Protein AF-A0A1G8W923-F1 (afdb_monomer_lite)

Foldseek 3Di:
DDLVLLVVLVVVQCVLQVVDDDDPCNSVVLCVVPVPDDSVLLVVQSVVCVVVVDNHDDSVSSVVSLVVQLVVQLVCVVPPPDDDPQPPDDPVPPVRSVVSSVVVSVVSSDDPPDDPVVVVVVVVPPDDDDDDDDDD

Sequence (136 aa):
MTPDETVMLAAYVHAQCPQQKFDEYTPDAWHDVLQRYSLAEARAAVVAHVEAGHAFVAVGEIVTEIRRARSNRAKDFQGPGLAAQIPDADPDDVPAYLAALRQQRFRAASPISGDPGEVQALLGGVGHRVPAGQAR

Secondary structure (DSSP, 8-state):
--HHHHHHHHHHHHHH-TTS---TTHHHHHHHHHTTS-HHHHHHHHHHHHHTT-S---HHHHHHHHHHHHHHHHHHTT-TTPPP---SS-TT-HHHHHHHHHHHHHHHHS-----THHHHHHHTT-------PPP-

Structure (mmCIF, N/CA/C/O backbone):
data_AF-A0A1G8W923-F1
#
_entry.id   AF-A0A1G8W923-F1
#
loop_
_atom_site.group_PDB
_atom_site.id
_atom_site.type_symbol
_atom_site.label_atom_id
_atom_site.label_alt_id
_atom_site.label_comp_id
_atom_site.label_asym_id
_atom_site.label_entity_id
_atom_site.label_seq_id
_atom_site.pdbx_PDB_ins_code
_atom_site.Cartn_x
_atom_site.Cartn_y
_atom_site.Cartn_z
_atom_site.occupancy
_atom_site.B_iso_or_equiv
_atom_site.auth_seq_id
_atom_site.auth_comp_id
_atom_site.auth_asym_id
_atom_site.auth_atom_id
_atom_site.pdbx_PDB_model_num
ATOM 1 N N . MET A 1 1 ? 8.390 -6.794 4.208 1.00 96.00 1 MET A N 1
ATOM 2 C CA . MET A 1 1 ? 8.437 -5.802 5.293 1.00 96.00 1 MET A CA 1
ATOM 3 C C . MET A 1 1 ? 8.273 -6.548 6.597 1.00 96.00 1 MET A C 1
ATOM 5 O O . MET A 1 1 ? 7.689 -7.626 6.565 1.00 96.00 1 MET A O 1
ATOM 9 N N . THR A 1 2 ? 8.805 -6.036 7.699 1.00 98.31 2 THR A N 1
ATOM 10 C CA . THR A 1 2 ? 8.677 -6.640 9.036 1.00 98.31 2 THR A CA 1
ATOM 11 C C . THR A 1 2 ? 7.298 -6.347 9.660 1.00 98.31 2 THR A C 1
ATOM 13 O O . THR A 1 2 ? 6.553 -5.510 9.131 1.00 98.31 2 THR A O 1
ATOM 16 N N . PRO A 1 3 ? 6.923 -7.020 10.766 1.00 97.88 3 PRO A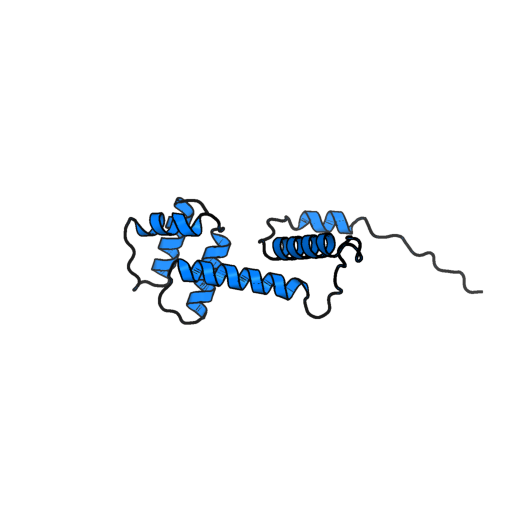 N 1
ATOM 17 C CA . PRO A 1 3 ? 5.717 -6.674 11.522 1.00 97.88 3 PRO A CA 1
ATOM 18 C C . PRO A 1 3 ? 5.699 -5.199 11.945 1.00 97.88 3 PRO A C 1
ATOM 20 O O . PRO A 1 3 ? 4.746 -4.488 11.637 1.00 97.88 3 PRO A O 1
ATOM 23 N N . ASP A 1 4 ? 6.802 -4.693 12.507 1.00 98.25 4 ASP A N 1
ATOM 24 C CA . ASP A 1 4 ? 6.939 -3.284 12.909 1.00 98.25 4 ASP A CA 1
ATOM 25 C C . ASP A 1 4 ? 6.756 -2.318 11.730 1.00 98.25 4 ASP A C 1
ATOM 27 O O . ASP A 1 4 ? 6.069 -1.302 11.836 1.00 98.25 4 ASP A O 1
ATOM 31 N N . GLU A 1 5 ? 7.316 -2.647 10.562 1.00 98.19 5 GLU A N 1
ATOM 32 C CA . GLU A 1 5 ? 7.094 -1.868 9.340 1.00 98.19 5 GLU A CA 1
ATOM 33 C C . GLU A 1 5 ? 5.628 -1.865 8.903 1.00 98.19 5 GLU A C 1
ATOM 35 O O . GLU A 1 5 ? 5.147 -0.872 8.353 1.00 98.19 5 GLU A O 1
ATOM 40 N N . THR A 1 6 ? 4.898 -2.942 9.183 1.00 98.25 6 THR A N 1
ATOM 41 C CA . THR A 1 6 ? 3.467 -3.028 8.883 1.00 98.25 6 THR A CA 1
ATOM 42 C C . THR A 1 6 ? 2.647 -2.166 9.842 1.00 98.25 6 THR A C 1
ATOM 44 O O . THR A 1 6 ? 1.731 -1.476 9.397 1.00 98.25 6 THR A O 1
ATOM 47 N N . VAL A 1 7 ? 3.021 -2.106 11.125 1.00 98.25 7 VAL A N 1
ATOM 48 C CA . VAL A 1 7 ? 2.443 -1.164 12.102 1.00 98.25 7 VAL A CA 1
ATOM 49 C C . VAL A 1 7 ? 2.670 0.281 11.656 1.00 98.25 7 VAL A C 1
ATOM 51 O O . VAL A 1 7 ? 1.728 1.076 11.624 1.00 98.25 7 VAL A O 1
ATOM 54 N N . MET A 1 8 ? 3.893 0.617 11.228 1.00 98.19 8 MET A N 1
ATOM 55 C CA . MET A 1 8 ? 4.203 1.944 10.685 1.00 98.19 8 MET A CA 1
ATOM 56 C C . MET A 1 8 ? 3.358 2.272 9.447 1.00 98.19 8 MET A C 1
ATOM 58 O O . MET A 1 8 ? 2.868 3.394 9.309 1.00 98.19 8 MET A O 1
ATOM 62 N N . LEU A 1 9 ? 3.161 1.302 8.550 1.00 98.25 9 LEU A N 1
ATOM 63 C CA . LEU A 1 9 ? 2.325 1.474 7.364 1.00 98.25 9 LEU A CA 1
ATOM 64 C C . LEU A 1 9 ? 0.848 1.682 7.726 1.00 98.25 9 LEU A C 1
ATOM 66 O O . LEU A 1 9 ? 0.212 2.569 7.164 1.00 98.25 9 LEU A O 1
ATOM 70 N N . ALA A 1 10 ? 0.307 0.902 8.662 1.00 97.56 10 ALA A N 1
ATOM 71 C CA . ALA A 1 10 ? -1.071 1.037 9.126 1.00 97.56 10 ALA A CA 1
ATOM 72 C C . ALA A 1 10 ? -1.318 2.417 9.757 1.00 97.56 10 ALA A C 1
ATOM 74 O O . ALA A 1 10 ? -2.282 3.097 9.403 1.00 97.56 10 ALA A O 1
ATOM 75 N N . ALA A 1 11 ? -0.397 2.886 10.605 1.00 97.12 11 ALA A N 1
ATOM 76 C CA . ALA A 1 11 ? -0.443 4.232 11.174 1.00 97.12 11 ALA A CA 1
ATOM 77 C C . ALA A 1 11 ? -0.371 5.323 10.090 1.00 97.12 11 ALA A C 1
ATOM 79 O O . ALA A 1 11 ? -1.109 6.308 10.138 1.00 97.12 11 ALA A O 1
ATOM 80 N N . TYR A 1 12 ? 0.479 5.129 9.077 1.00 97.75 12 TYR A N 1
ATOM 81 C CA . TYR A 1 12 ? 0.579 6.035 7.933 1.00 97.75 12 TYR A CA 1
ATOM 82 C C . TYR A 1 12 ? -0.732 6.108 7.136 1.00 97.75 12 TYR A C 1
ATOM 84 O O . TYR A 1 12 ? -1.184 7.200 6.798 1.00 97.75 12 TYR A O 1
ATOM 92 N N . VAL A 1 13 ? -1.370 4.965 6.871 1.00 97.38 13 VAL A N 1
ATOM 93 C CA . VAL A 1 13 ? -2.660 4.907 6.168 1.00 97.38 13 VAL A CA 1
ATOM 94 C C . VAL A 1 13 ? -3.761 5.561 6.993 1.00 97.38 13 VAL A C 1
ATOM 96 O O . VAL A 1 13 ? -4.530 6.344 6.446 1.00 97.38 13 VAL A O 1
ATOM 99 N N . HIS A 1 14 ? -3.815 5.314 8.301 1.00 96.12 14 HIS A N 1
ATOM 100 C CA . HIS A 1 14 ? -4.788 5.966 9.175 1.00 96.12 14 HIS A CA 1
ATOM 101 C C . HIS A 1 14 ? -4.636 7.497 9.169 1.00 96.12 14 HIS A C 1
ATOM 103 O O . HIS A 1 14 ? -5.631 8.214 9.130 1.00 96.12 14 HIS A O 1
ATOM 109 N N . ALA A 1 15 ? -3.403 8.012 9.119 1.00 96.12 15 ALA A N 1
ATOM 110 C CA . ALA A 1 15 ? -3.157 9.448 9.004 1.00 96.12 15 ALA A CA 1
ATOM 111 C C . ALA A 1 15 ? -3.630 10.043 7.660 1.00 96.12 15 ALA A C 1
ATOM 113 O O . ALA A 1 15 ? -4.096 11.179 7.629 1.00 96.12 15 ALA A O 1
ATOM 114 N N . GLN A 1 16 ? -3.527 9.293 6.557 1.00 95.38 16 GLN A N 1
ATOM 115 C CA . GLN A 1 16 ? -4.020 9.711 5.233 1.00 95.38 16 GLN A CA 1
ATOM 116 C C . GLN A 1 16 ? -5.544 9.561 5.100 1.00 95.38 16 GLN A C 1
ATOM 118 O O . GLN A 1 16 ? -6.199 10.350 4.421 1.00 95.38 16 GLN A O 1
ATOM 123 N N . CYS A 1 17 ? -6.117 8.548 5.750 1.00 94.69 17 CYS A N 1
ATOM 124 C CA . CYS A 1 17 ? -7.523 8.165 5.656 1.00 94.69 17 CYS A CA 1
ATOM 125 C C . CYS A 1 17 ? -8.145 8.077 7.064 1.00 94.69 17 CYS A C 1
ATOM 127 O O . CYS A 1 17 ? -8.497 6.985 7.514 1.00 94.69 17 CYS A O 1
ATOM 129 N N . PRO A 1 18 ? -8.327 9.207 7.777 1.00 93.75 18 PRO A N 1
ATOM 130 C CA . PRO A 1 18 ? -8.717 9.210 9.194 1.00 93.75 18 PRO A CA 1
ATOM 131 C C . PRO A 1 18 ? -10.114 8.632 9.464 1.00 93.75 18 PRO A C 1
ATOM 133 O O . PRO A 1 18 ? -10.423 8.250 10.589 1.00 93.75 18 PRO A O 1
ATOM 136 N N . GLN A 1 19 ? -10.970 8.549 8.441 1.00 93.88 19 GLN A N 1
ATOM 137 C CA . GLN A 1 19 ? -12.298 7.931 8.541 1.00 93.88 19 GLN A CA 1
ATOM 138 C C . GLN A 1 19 ? -12.240 6.395 8.529 1.00 93.88 19 GLN A C 1
ATOM 140 O O . GLN A 1 19 ? -13.212 5.735 8.904 1.00 93.88 19 GLN A O 1
ATOM 145 N N . GLN A 1 20 ? -11.122 5.812 8.088 1.00 95.00 20 GLN A N 1
ATOM 146 C CA . GLN A 1 20 ? -10.928 4.372 8.065 1.00 95.00 20 GLN A CA 1
ATOM 147 C C . GLN A 1 20 ? -10.664 3.861 9.481 1.00 95.00 20 GLN A C 1
ATOM 149 O O . GLN A 1 20 ? -9.758 4.327 10.174 1.00 95.00 20 GLN A O 1
ATOM 154 N N . LYS A 1 21 ? -11.457 2.875 9.903 1.00 94.44 21 LYS A N 1
ATOM 155 C CA . LYS A 1 21 ? -11.286 2.225 11.202 1.00 94.44 21 LYS A CA 1
ATOM 156 C C . LYS A 1 21 ? -10.071 1.305 11.173 1.00 94.44 21 LYS A C 1
ATOM 158 O O . LYS A 1 21 ? -9.949 0.476 10.275 1.00 94.44 21 LYS A O 1
ATOM 163 N N . PHE A 1 22 ? -9.228 1.453 12.183 1.00 95.00 22 PHE A N 1
ATOM 164 C CA . PHE A 1 22 ? -8.128 0.558 12.506 1.00 95.00 22 PHE A CA 1
ATOM 165 C C . PHE A 1 22 ? -8.303 0.119 13.957 1.00 95.00 22 PHE A C 1
ATOM 167 O O . PHE A 1 22 ? -8.728 0.911 14.801 1.00 95.00 22 PHE A O 1
ATOM 174 N N . ASP A 1 23 ? -7.996 -1.140 14.224 1.00 95.25 23 ASP A N 1
ATOM 175 C CA . ASP A 1 23 ? -7.911 -1.705 15.566 1.00 95.25 23 ASP A CA 1
ATOM 176 C C . ASP A 1 23 ? -6.491 -2.222 15.840 1.00 95.25 23 ASP A C 1
ATOM 178 O O . ASP A 1 23 ? -5.596 -2.106 14.997 1.00 95.25 23 ASP A O 1
ATOM 182 N N . GLU A 1 24 ? -6.282 -2.774 17.034 1.00 94.44 24 GLU A N 1
ATOM 183 C CA . GLU A 1 24 ? -4.978 -3.284 17.469 1.00 94.44 24 GLU A CA 1
ATOM 184 C C . GLU A 1 24 ? -4.461 -4.460 16.623 1.00 94.44 24 GLU A C 1
ATOM 186 O O . GLU A 1 24 ? -3.251 -4.622 16.504 1.00 94.44 24 GLU A O 1
ATOM 191 N N . TYR A 1 25 ? -5.350 -5.229 15.985 1.00 96.56 25 TYR A N 1
ATOM 192 C CA . TYR A 1 25 ? -5.004 -6.422 15.200 1.00 96.56 25 TYR A CA 1
ATOM 193 C C . TYR A 1 25 ? -4.902 -6.150 13.697 1.00 96.56 25 TYR A C 1
ATOM 195 O O . TYR A 1 25 ? -4.438 -6.994 12.928 1.00 96.56 25 TYR A O 1
ATOM 203 N N . THR A 1 26 ? -5.331 -4.970 13.249 1.00 96.75 26 THR A N 1
ATOM 204 C CA . THR A 1 26 ? -5.300 -4.584 11.838 1.00 96.75 26 THR A CA 1
ATOM 205 C C . THR A 1 26 ? -3.887 -4.692 11.247 1.00 96.75 26 THR A C 1
ATOM 207 O O . THR A 1 26 ? -3.760 -5.262 10.160 1.00 96.75 26 THR A O 1
ATOM 210 N N . PRO A 1 27 ? -2.813 -4.219 11.917 1.00 97.31 27 PRO A N 1
ATOM 211 C CA . PRO A 1 27 ? -1.454 -4.378 11.404 1.00 97.31 27 PRO A CA 1
ATOM 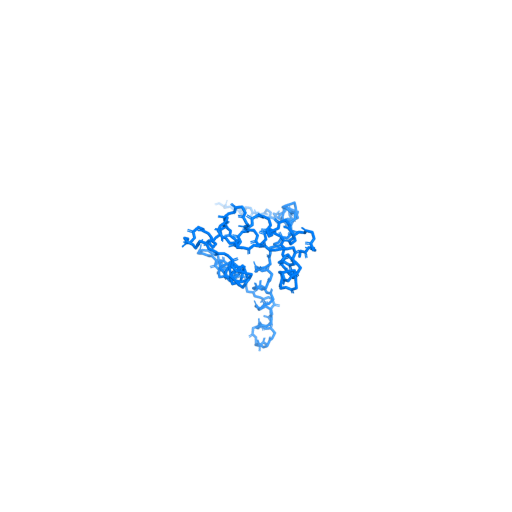212 C C . PRO A 1 27 ? -1.023 -5.839 11.247 1.00 97.31 27 PRO A C 1
ATOM 214 O O . PRO A 1 27 ? -0.411 -6.170 10.233 1.00 97.31 27 PRO A O 1
ATOM 217 N N . ASP A 1 28 ? -1.380 -6.715 12.189 1.00 98.00 28 ASP A N 1
ATOM 218 C CA . ASP A 1 28 ? -1.031 -8.140 12.136 1.00 98.00 28 ASP A CA 1
ATOM 219 C C . ASP A 1 28 ? -1.704 -8.822 10.939 1.00 98.00 28 ASP A C 1
ATOM 221 O O . ASP A 1 28 ? -1.045 -9.464 10.120 1.00 98.00 28 ASP A O 1
ATOM 225 N N . ALA A 1 29 ? -3.007 -8.586 10.752 1.00 97.94 29 ALA A N 1
ATOM 226 C CA . ALA A 1 29 ? -3.750 -9.117 9.610 1.00 97.94 29 ALA A CA 1
ATOM 227 C C . ALA A 1 29 ? -3.214 -8.592 8.266 1.00 97.94 29 ALA A C 1
ATOM 229 O O . ALA A 1 29 ? -3.211 -9.290 7.248 1.00 97.94 29 ALA A O 1
ATOM 230 N N . TRP A 1 30 ? -2.751 -7.341 8.235 1.00 98.19 30 TRP A N 1
ATOM 231 C CA . TRP A 1 30 ? -2.125 -6.771 7.046 1.00 98.19 30 TRP A CA 1
ATOM 232 C C . TRP A 1 30 ? -0.747 -7.375 6.788 1.00 98.19 30 TRP A C 1
ATOM 234 O O . TRP A 1 30 ? -0.367 -7.539 5.624 1.00 98.19 30 TRP A O 1
ATOM 244 N N . HIS A 1 31 ? -0.011 -7.731 7.841 1.00 98.44 31 HIS A N 1
ATOM 245 C CA . HIS A 1 31 ? 1.331 -8.286 7.733 1.00 98.44 31 HIS A CA 1
ATOM 246 C C . HIS A 1 31 ? 1.318 -9.622 6.991 1.00 98.44 31 HIS A C 1
ATOM 248 O O . HIS A 1 31 ? 2.120 -9.812 6.074 1.00 98.44 31 HIS A O 1
ATOM 254 N N . ASP A 1 32 ? 0.337 -10.482 7.270 1.00 98.25 32 ASP A N 1
ATOM 255 C CA . ASP A 1 32 ? 0.149 -11.758 6.569 1.00 98.25 32 ASP A CA 1
ATOM 256 C C . ASP A 1 32 ? 0.111 -11.588 5.041 1.00 98.25 32 ASP A C 1
ATOM 258 O O . ASP A 1 32 ? 0.665 -12.396 4.283 1.00 98.25 32 ASP A O 1
ATOM 262 N N . VAL A 1 33 ? -0.490 -10.489 4.576 1.00 98.06 33 VAL A N 1
ATOM 263 C CA . VAL A 1 33 ? -0.623 -10.157 3.153 1.00 98.06 33 VAL A CA 1
ATOM 264 C C . VAL A 1 33 ? 0.606 -9.420 2.617 1.00 98.06 33 VAL A C 1
ATOM 266 O O . VAL A 1 33 ? 1.027 -9.672 1.479 1.00 98.06 33 VAL A O 1
ATOM 269 N N . LEU A 1 34 ? 1.169 -8.498 3.400 1.00 98.00 34 LEU A N 1
ATOM 270 C CA . LEU A 1 34 ? 2.164 -7.527 2.947 1.00 98.00 34 LEU A CA 1
ATOM 271 C C . LEU A 1 34 ? 3.620 -7.918 3.222 1.00 98.00 34 LEU A C 1
ATOM 273 O O . LEU A 1 34 ? 4.516 -7.315 2.629 1.00 98.00 34 LEU A O 1
ATOM 277 N N . GLN A 1 35 ? 3.881 -8.951 4.028 1.00 97.62 35 GLN A N 1
ATOM 278 C CA . GLN A 1 35 ? 5.227 -9.395 4.427 1.00 97.62 35 GLN A CA 1
ATOM 279 C C . GLN A 1 35 ? 6.210 -9.561 3.251 1.00 97.62 35 GLN A C 1
ATOM 281 O O . GLN A 1 35 ? 7.398 -9.266 3.380 1.00 97.62 35 GLN A O 1
ATOM 286 N N . ARG A 1 36 ? 5.714 -9.932 2.063 1.00 96.38 36 ARG A N 1
ATOM 287 C CA . ARG A 1 36 ? 6.509 -10.126 0.834 1.00 96.38 36 ARG A CA 1
ATOM 288 C C . ARG A 1 36 ? 6.878 -8.846 0.064 1.00 96.38 36 ARG A C 1
ATOM 290 O O . ARG A 1 36 ? 7.577 -8.936 -0.942 1.00 96.38 36 ARG A O 1
ATOM 297 N N . TYR A 1 37 ? 6.378 -7.680 0.467 1.00 97.38 37 TYR A N 1
ATOM 298 C CA . TYR A 1 37 ? 6.650 -6.388 -0.181 1.00 97.38 37 TYR A CA 1
ATOM 299 C C . TYR A 1 37 ? 7.524 -5.507 0.703 1.00 97.38 37 TYR A C 1
ATOM 301 O O . TYR A 1 37 ? 7.525 -5.665 1.922 1.00 97.38 37 TYR A O 1
ATOM 309 N N . SER A 1 38 ? 8.269 -4.567 0.121 1.00 97.06 38 SER A N 1
ATOM 310 C CA . SER A 1 38 ? 9.011 -3.589 0.926 1.00 97.06 38 SER A CA 1
ATOM 311 C C . SER A 1 38 ? 8.083 -2.493 1.462 1.00 97.06 38 SER A C 1
ATOM 313 O O . SER A 1 38 ? 7.063 -2.173 0.844 1.00 97.06 38 SER A O 1
ATOM 315 N N . LEU A 1 39 ? 8.446 -1.879 2.594 1.00 97.31 39 LEU A N 1
ATOM 316 C CA . LEU A 1 39 ? 7.713 -0.727 3.127 1.00 97.31 39 LEU A CA 1
ATOM 317 C C . LEU A 1 39 ? 7.673 0.430 2.114 1.00 97.31 39 LEU A C 1
ATOM 319 O O . LEU A 1 39 ? 6.649 1.093 1.965 1.00 97.31 39 LEU A O 1
ATOM 323 N N . ALA A 1 40 ? 8.766 0.645 1.378 1.00 96.94 40 ALA A N 1
ATOM 324 C CA . ALA A 1 40 ? 8.851 1.678 0.351 1.00 96.94 40 ALA A CA 1
ATOM 325 C C . ALA A 1 40 ? 7.843 1.454 -0.791 1.00 96.94 40 ALA A C 1
ATOM 327 O O . ALA A 1 40 ? 7.126 2.384 -1.158 1.00 96.94 40 ALA A O 1
ATOM 328 N N . GLU A 1 41 ? 7.741 0.224 -1.315 1.00 96.00 41 GLU A N 1
ATOM 329 C CA . GLU A 1 41 ? 6.755 -0.118 -2.352 1.00 96.00 41 GLU A CA 1
ATOM 330 C C . GLU A 1 41 ? 5.322 0.080 -1.849 1.00 96.00 41 GLU A C 1
ATOM 332 O O . GLU A 1 41 ? 4.490 0.643 -2.559 1.00 96.00 41 GLU A O 1
ATOM 337 N N . ALA A 1 42 ? 5.038 -0.348 -0.618 1.00 98.12 42 ALA A N 1
ATOM 338 C CA . ALA A 1 42 ? 3.708 -0.221 -0.041 1.00 98.12 42 ALA A CA 1
ATOM 339 C C . ALA A 1 42 ? 3.309 1.239 0.202 1.00 98.12 42 ALA A C 1
ATOM 341 O O . ALA A 1 42 ? 2.196 1.624 -0.141 1.00 98.12 42 ALA A O 1
ATOM 342 N N . ARG A 1 43 ? 4.214 2.083 0.714 1.00 98.12 43 ARG A N 1
ATOM 343 C CA . ARG A 1 43 ? 3.939 3.520 0.887 1.00 98.12 43 ARG A CA 1
ATOM 344 C C . ARG A 1 43 ? 3.679 4.219 -0.443 1.00 98.12 43 ARG A C 1
ATOM 346 O O . ARG A 1 43 ? 2.733 4.994 -0.532 1.00 98.12 43 ARG A O 1
ATOM 353 N N . ALA A 1 44 ? 4.475 3.926 -1.472 1.00 97.69 44 ALA A N 1
ATOM 354 C CA . ALA A 1 44 ? 4.257 4.484 -2.805 1.00 97.69 44 ALA A CA 1
ATOM 355 C C . ALA A 1 44 ? 2.885 4.082 -3.374 1.00 97.69 44 ALA A C 1
ATOM 357 O O . ALA A 1 44 ? 2.184 4.916 -3.939 1.00 97.69 44 ALA A O 1
ATOM 358 N N . ALA A 1 45 ? 2.475 2.827 -3.168 1.00 97.88 45 ALA A N 1
ATOM 359 C CA . ALA A 1 45 ? 1.158 2.342 -3.568 1.00 97.88 45 ALA A CA 1
ATOM 360 C C . ALA A 1 45 ? 0.007 3.027 -2.810 1.00 97.88 45 ALA A C 1
ATOM 362 O O . ALA A 1 45 ? -0.989 3.387 -3.430 1.00 97.88 45 ALA A O 1
ATOM 363 N N . VAL A 1 46 ? 0.152 3.260 -1.499 1.00 97.88 46 VAL A N 1
ATOM 364 C CA . VAL A 1 46 ? -0.832 4.024 -0.706 1.00 97.88 46 VAL A CA 1
ATOM 365 C C . VAL A 1 46 ? -0.997 5.438 -1.265 1.00 97.88 46 VAL A C 1
ATOM 367 O O . VAL A 1 46 ? -2.124 5.867 -1.490 1.00 97.88 46 VAL A O 1
ATOM 370 N N . VAL A 1 47 ? 0.109 6.144 -1.527 1.00 97.81 47 VAL A N 1
ATOM 371 C CA . VAL A 1 47 ? 0.076 7.505 -2.092 1.00 97.81 47 VAL A CA 1
ATOM 372 C C . VAL A 1 47 ? -0.625 7.514 -3.447 1.00 97.81 47 VAL A C 1
ATOM 374 O O . VAL A 1 47 ? -1.571 8.272 -3.622 1.00 97.81 47 VAL A O 1
ATOM 377 N N . ALA A 1 48 ? -0.229 6.627 -4.365 1.00 97.19 48 ALA A N 1
ATOM 378 C CA . ALA A 1 48 ? -0.838 6.545 -5.691 1.00 97.19 48 ALA A CA 1
ATOM 379 C C . ALA A 1 48 ? -2.353 6.278 -5.624 1.00 97.19 48 ALA A C 1
ATOM 381 O O . ALA A 1 48 ? -3.123 6.859 -6.388 1.00 97.19 48 ALA A O 1
ATOM 382 N N . HIS A 1 49 ? -2.796 5.430 -4.690 1.00 97.62 49 HIS A N 1
ATOM 383 C CA . HIS A 1 49 ? -4.217 5.147 -4.494 1.00 97.62 49 HIS A CA 1
ATOM 384 C C . HIS A 1 49 ? -4.984 6.366 -3.956 1.00 97.62 49 HIS A C 1
ATOM 386 O O . HIS A 1 49 ? -6.069 6.683 -4.439 1.00 97.62 49 HIS A O 1
ATOM 392 N N . VAL A 1 50 ? -4.418 7.092 -2.990 1.00 96.38 50 VAL A N 1
ATOM 393 C CA . VAL A 1 50 ? -5.036 8.313 -2.447 1.00 96.38 50 VAL A CA 1
ATOM 394 C C . VAL A 1 50 ? -5.069 9.434 -3.493 1.00 96.38 50 VAL A C 1
ATOM 396 O O . VAL A 1 50 ? -6.091 10.101 -3.640 1.00 96.38 50 VAL A O 1
ATOM 399 N N . GLU A 1 51 ? -4.002 9.608 -4.279 1.00 96.25 51 GLU A N 1
ATOM 400 C CA . GLU A 1 51 ? -3.940 10.579 -5.385 1.00 96.25 51 GLU A CA 1
ATOM 401 C C . GLU A 1 51 ? -4.976 10.297 -6.482 1.00 96.25 51 GLU A C 1
ATOM 403 O O . GLU A 1 51 ? -5.474 11.227 -7.116 1.00 96.25 51 GLU A O 1
ATOM 408 N N . ALA A 1 52 ? -5.368 9.033 -6.667 1.00 95.25 52 ALA A N 1
ATOM 409 C CA . ALA A 1 52 ? -6.468 8.654 -7.552 1.00 95.25 52 ALA A CA 1
ATOM 410 C C . ALA A 1 52 ? -7.865 9.046 -7.012 1.00 95.25 52 ALA A C 1
ATOM 412 O O . ALA A 1 52 ? -8.871 8.821 -7.686 1.00 95.25 52 ALA A O 1
ATOM 413 N N . GLY A 1 53 ? -7.944 9.659 -5.825 1.00 94.06 53 GLY A N 1
ATOM 414 C CA . GLY A 1 53 ? -9.174 10.192 -5.234 1.00 94.06 53 GLY A CA 1
ATOM 415 C C . GLY A 1 53 ? -9.915 9.213 -4.323 1.00 94.06 53 GLY A C 1
ATOM 416 O O . GLY A 1 53 ? -11.068 9.460 -3.965 1.00 94.06 53 GLY A O 1
ATOM 417 N N . HIS A 1 54 ? -9.288 8.099 -3.942 1.00 93.62 54 HIS A N 1
ATOM 418 C CA . HIS A 1 54 ? -9.899 7.122 -3.047 1.00 93.62 54 HIS A CA 1
ATOM 419 C C . HIS A 1 54 ? -9.808 7.573 -1.582 1.00 93.62 54 HIS A C 1
ATOM 421 O O . HIS A 1 54 ? -8.738 7.894 -1.074 1.00 93.62 54 HIS A O 1
ATOM 427 N N . ALA A 1 55 ? -10.946 7.563 -0.881 1.00 91.50 55 ALA A N 1
ATOM 428 C CA . ALA A 1 55 ? -11.042 7.975 0.525 1.00 91.50 55 ALA A CA 1
ATOM 429 C C . ALA A 1 55 ? -10.667 6.868 1.534 1.00 91.50 55 ALA A C 1
ATOM 431 O O . ALA A 1 55 ? -10.618 7.119 2.738 1.00 91.50 55 ALA A O 1
ATOM 432 N N . PHE A 1 56 ? -10.442 5.644 1.051 1.00 95.50 56 PHE A N 1
ATOM 433 C CA . PHE A 1 56 ? -10.125 4.461 1.849 1.00 95.50 56 PHE A CA 1
ATOM 434 C C . PHE A 1 56 ? -9.038 3.649 1.154 1.00 95.50 56 PHE A C 1
ATOM 436 O O . PHE A 1 56 ? -8.971 3.629 -0.073 1.00 95.50 56 PHE A O 1
ATOM 443 N N . VAL A 1 57 ? -8.231 2.935 1.938 1.00 97.19 57 VAL A N 1
ATOM 444 C CA . VAL A 1 57 ? -7.154 2.083 1.431 1.00 97.19 57 VAL A CA 1
ATOM 445 C C . VAL A 1 57 ? -7.262 0.702 2.068 1.00 97.19 57 VAL A C 1
ATOM 447 O O . VAL A 1 57 ? -6.939 0.501 3.240 1.00 97.19 57 VAL A O 1
ATOM 450 N N . ALA A 1 58 ? -7.703 -0.279 1.283 1.00 96.31 58 ALA A N 1
ATOM 451 C CA . ALA A 1 58 ? -7.689 -1.677 1.696 1.00 96.31 58 ALA A CA 1
ATOM 452 C C . ALA A 1 58 ? -6.329 -2.325 1.393 1.00 96.31 58 ALA A C 1
ATOM 454 O O . ALA A 1 58 ? -5.662 -1.978 0.419 1.00 96.31 58 ALA A O 1
ATOM 455 N N . VAL A 1 59 ? -5.948 -3.345 2.170 1.00 97.12 59 VAL A N 1
ATOM 456 C CA . VAL A 1 59 ? -4.686 -4.081 1.957 1.00 97.12 59 VAL A CA 1
ATOM 457 C C . VAL A 1 59 ? -4.583 -4.676 0.542 1.00 97.12 59 VAL A C 1
ATOM 459 O O . VAL A 1 59 ? -3.506 -4.716 -0.051 1.00 97.12 59 VAL A O 1
ATOM 462 N N . GLY A 1 60 ? -5.717 -5.092 -0.035 1.00 97.50 60 GLY A N 1
ATOM 463 C CA . GLY A 1 60 ? -5.797 -5.593 -1.407 1.00 97.50 60 GLY A CA 1
ATOM 464 C C . GLY A 1 60 ? -5.481 -4.526 -2.457 1.00 97.50 60 GLY A C 1
ATOM 465 O O . GLY A 1 60 ? -4.805 -4.830 -3.437 1.00 97.50 60 GLY A O 1
ATOM 466 N N . GLU A 1 61 ? -5.884 -3.276 -2.223 1.00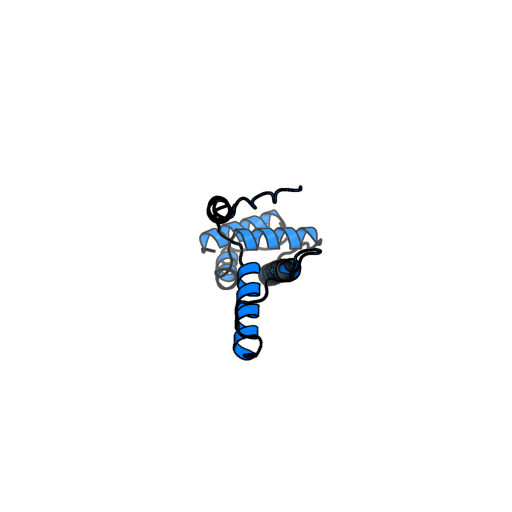 98.06 61 GLU A N 1
ATOM 467 C CA . GLU A 1 61 ? -5.600 -2.157 -3.129 1.00 98.06 61 GLU A CA 1
ATOM 468 C C . GLU A 1 61 ? -4.116 -1.807 -3.135 1.00 98.06 61 GLU A C 1
ATOM 470 O O . GLU A 1 61 ? -3.533 -1.614 -4.198 1.00 98.06 61 GLU A O 1
ATOM 475 N N . ILE A 1 62 ? -3.459 -1.861 -1.973 1.00 98.00 62 ILE A N 1
ATOM 476 C CA . ILE A 1 62 ? -2.000 -1.709 -1.886 1.00 98.00 62 ILE A CA 1
ATOM 477 C C . ILE A 1 62 ? -1.312 -2.770 -2.758 1.00 98.00 62 ILE A C 1
ATOM 479 O O . ILE A 1 62 ? -0.418 -2.457 -3.541 1.00 98.00 62 ILE A O 1
ATOM 483 N N . VAL A 1 63 ? -1.750 -4.031 -2.685 1.00 98.12 63 VAL A N 1
ATOM 484 C CA . VAL A 1 63 ? -1.197 -5.110 -3.522 1.00 98.12 63 VAL A CA 1
ATOM 485 C C . VAL A 1 63 ? -1.451 -4.865 -5.012 1.00 98.12 63 VAL A C 1
ATOM 487 O O . VAL A 1 63 ? -0.550 -5.093 -5.828 1.00 98.12 63 VAL A O 1
ATOM 490 N N . THR A 1 64 ? -2.656 -4.426 -5.376 1.00 97.94 64 THR A N 1
ATOM 491 C CA . THR A 1 64 ? -3.024 -4.089 -6.757 1.00 97.94 64 THR A CA 1
ATOM 492 C C . THR A 1 64 ? -2.141 -2.973 -7.301 1.00 97.94 64 THR A C 1
ATOM 494 O O . THR A 1 64 ? -1.563 -3.129 -8.378 1.00 97.94 64 THR A O 1
ATOM 497 N N . GLU A 1 65 ? -1.948 -1.903 -6.537 1.00 97.75 65 GLU A N 1
ATOM 498 C CA . GLU A 1 65 ? -1.139 -0.759 -6.947 1.00 97.75 65 GLU A CA 1
ATOM 499 C C . GLU A 1 65 ? 0.356 -1.093 -7.019 1.00 97.75 65 GLU A C 1
ATOM 501 O O . GLU A 1 65 ? 1.017 -0.736 -7.997 1.00 97.75 65 GLU A O 1
ATOM 506 N N . ILE A 1 66 ? 0.892 -1.906 -6.099 1.00 96.62 66 ILE A N 1
ATOM 507 C CA . ILE A 1 66 ? 2.266 -2.424 -6.231 1.00 96.62 66 ILE A CA 1
ATOM 508 C C . ILE A 1 66 ? 2.413 -3.223 -7.533 1.00 96.62 66 ILE A C 1
ATOM 510 O O . ILE A 1 66 ? 3.382 -3.051 -8.277 1.00 96.62 66 ILE A O 1
ATOM 514 N N . ARG A 1 67 ? 1.460 -4.110 -7.844 1.00 95.06 67 ARG A N 1
ATOM 515 C CA . ARG A 1 67 ? 1.492 -4.912 -9.079 1.00 95.06 67 ARG A CA 1
ATOM 516 C C . ARG A 1 67 ? 1.379 -4.038 -10.326 1.00 95.06 67 ARG A C 1
ATOM 518 O O . ARG A 1 67 ? 2.111 -4.281 -11.287 1.00 95.06 67 ARG A O 1
ATOM 525 N N . ARG A 1 68 ? 0.525 -3.012 -10.305 1.00 93.69 68 ARG A N 1
ATOM 526 C CA . ARG A 1 68 ? 0.395 -2.020 -11.379 1.00 93.69 68 ARG A CA 1
ATOM 527 C C . ARG A 1 68 ? 1.718 -1.286 -11.597 1.00 93.69 68 ARG A C 1
ATOM 529 O O . ARG A 1 68 ? 2.211 -1.268 -12.722 1.00 93.69 68 ARG A O 1
ATOM 536 N N . ALA A 1 69 ? 2.335 -0.770 -10.535 1.00 90.25 69 ALA A N 1
ATOM 537 C CA . ALA A 1 69 ? 3.616 -0.069 -10.601 1.00 90.25 69 ALA A CA 1
ATOM 538 C C . ALA A 1 69 ? 4.739 -0.964 -11.151 1.00 90.25 69 ALA A C 1
ATOM 540 O O . ALA A 1 69 ? 5.508 -0.547 -12.019 1.00 90.25 69 ALA A O 1
ATOM 541 N N . ARG A 1 70 ? 4.806 -2.225 -10.705 1.00 90.50 70 ARG A N 1
ATOM 542 C CA . ARG A 1 70 ? 5.743 -3.227 -11.239 1.00 90.50 70 ARG A CA 1
ATOM 543 C C . ARG A 1 70 ? 5.501 -3.505 -12.722 1.00 90.50 70 ARG A C 1
ATOM 545 O O . ARG A 1 70 ? 6.455 -3.576 -13.492 1.00 90.50 70 ARG A O 1
ATOM 552 N N . SER A 1 71 ? 4.239 -3.634 -13.134 1.00 86.19 71 SER A N 1
ATOM 553 C CA . SER A 1 71 ? 3.890 -3.844 -14.539 1.00 86.19 71 SER A CA 1
ATOM 554 C C . SER A 1 71 ? 4.240 -2.641 -15.407 1.00 86.19 71 SER A C 1
ATOM 556 O O . SER A 1 71 ? 4.702 -2.851 -16.523 1.00 86.19 71 SER A O 1
ATOM 558 N N . ASN A 1 72 ? 4.027 -1.415 -14.929 1.00 82.75 72 ASN A N 1
ATOM 559 C CA . ASN A 1 72 ? 4.381 -0.204 -15.667 1.00 82.75 72 ASN A CA 1
ATOM 560 C C . ASN A 1 72 ? 5.900 -0.120 -15.861 1.00 82.75 72 ASN A C 1
ATOM 562 O O . ASN A 1 72 ? 6.351 -0.051 -16.997 1.00 82.75 72 ASN A O 1
ATOM 566 N N . ARG A 1 73 ? 6.698 -0.328 -14.803 1.00 78.25 73 ARG A N 1
ATOM 567 C CA . ARG A 1 73 ? 8.168 -0.402 -14.928 1.00 78.25 73 ARG A CA 1
ATOM 568 C C . ARG A 1 73 ? 8.639 -1.487 -15.898 1.00 78.25 73 ARG A C 1
ATOM 570 O O . ARG A 1 73 ? 9.584 -1.277 -16.649 1.00 78.25 73 ARG A O 1
ATOM 577 N N . ALA A 1 74 ? 7.974 -2.642 -15.912 1.00 72.44 74 ALA A N 1
ATOM 578 C CA . ALA A 1 74 ? 8.295 -3.713 -16.853 1.00 72.44 74 ALA A CA 1
ATOM 579 C C . ALA A 1 74 ? 7.910 -3.381 -18.309 1.00 72.44 74 ALA A C 1
ATOM 581 O O . ALA A 1 74 ? 8.569 -3.873 -19.224 1.00 72.44 74 ALA A O 1
ATOM 582 N N . LYS A 1 75 ? 6.865 -2.568 -18.538 1.00 69.00 75 LYS A N 1
ATOM 583 C CA . LYS A 1 75 ? 6.514 -2.041 -19.870 1.00 69.00 75 LYS A CA 1
ATOM 584 C C . LYS A 1 75 ? 7.552 -1.022 -20.342 1.00 69.00 75 LYS A C 1
ATOM 586 O O . LYS A 1 75 ? 7.997 -1.091 -21.483 1.00 69.00 75 LYS A O 1
ATOM 591 N N . ASP A 1 76 ? 7.995 -0.155 -19.437 1.00 58.22 76 ASP A N 1
ATOM 592 C CA . ASP A 1 76 ? 8.926 0.938 -19.732 1.00 58.22 76 ASP A CA 1
ATOM 593 C C . ASP A 1 76 ? 10.382 0.474 -19.914 1.00 58.22 76 ASP A C 1
ATOM 595 O O . ASP A 1 76 ? 11.237 1.247 -20.338 1.00 58.22 76 ASP A O 1
ATOM 599 N N . PHE A 1 77 ? 10.676 -0.812 -19.691 1.00 55.31 77 PHE A N 1
ATOM 600 C CA . PHE A 1 77 ? 11.969 -1.408 -20.052 1.00 55.31 77 PHE A CA 1
ATOM 601 C C . PHE A 1 77 ? 12.211 -1.445 -21.573 1.00 55.31 77 PHE A C 1
ATOM 603 O O . PHE A 1 77 ? 13.344 -1.604 -22.017 1.00 55.31 77 PHE A O 1
ATOM 610 N N . GLN A 1 78 ? 11.154 -1.276 -22.373 1.00 54.50 78 GLN A N 1
ATOM 611 C CA . GLN A 1 78 ? 11.230 -1.042 -23.818 1.00 54.50 78 GLN A CA 1
ATOM 612 C C . GLN A 1 78 ? 11.093 0.449 -24.171 1.00 54.50 78 GLN A C 1
ATOM 614 O O . GLN A 1 78 ? 10.616 0.751 -25.260 1.00 54.50 78 GLN A O 1
ATOM 619 N N . GLY A 1 79 ? 11.429 1.361 -23.243 1.00 41.12 79 GLY A N 1
ATOM 620 C CA . GLY A 1 79 ? 11.144 2.798 -23.320 1.00 41.12 79 GLY A CA 1
ATOM 621 C C . GLY A 1 79 ? 11.317 3.418 -24.716 1.00 41.12 79 GLY A C 1
ATOM 622 O O . GLY A 1 79 ? 12.151 2.957 -25.500 1.00 41.12 79 GLY A O 1
ATOM 623 N N . PRO A 1 80 ? 10.546 4.469 -25.054 1.00 38.44 80 PRO A N 1
ATOM 624 C CA . PRO A 1 80 ? 10.575 5.065 -26.386 1.00 38.44 80 PRO A CA 1
ATOM 625 C C . PRO A 1 80 ? 12.009 5.469 -26.761 1.00 38.44 80 PRO A C 1
ATOM 627 O O . PRO A 1 80 ? 12.589 6.367 -26.156 1.00 38.44 80 PRO A O 1
ATOM 630 N N . GLY A 1 81 ? 12.581 4.784 -27.757 1.00 45.06 81 GLY A N 1
ATOM 631 C CA . GLY A 1 81 ? 13.914 5.073 -28.296 1.00 45.06 81 GLY A CA 1
ATOM 632 C C . GLY A 1 81 ? 15.074 4.193 -27.807 1.00 45.06 81 GLY A C 1
ATOM 633 O O . GLY A 1 81 ? 16.201 4.446 -28.226 1.00 45.06 81 GLY A O 1
ATOM 634 N N . LEU A 1 82 ? 14.855 3.161 -26.981 1.00 43.38 82 LEU A N 1
ATOM 635 C CA . LEU A 1 82 ? 15.919 2.222 -26.584 1.00 43.38 82 LEU A CA 1
ATOM 636 C C . LEU A 1 82 ? 15.870 0.921 -27.404 1.00 43.38 82 LEU A C 1
ATOM 638 O O . LEU A 1 82 ? 14.824 0.287 -27.530 1.00 43.38 82 LEU A O 1
ATOM 642 N N . ALA A 1 83 ? 17.014 0.514 -27.968 1.00 45.66 83 ALA A N 1
ATOM 643 C CA . ALA A 1 83 ? 17.138 -0.731 -28.727 1.00 45.66 83 ALA A CA 1
ATOM 644 C C . ALA A 1 83 ? 16.990 -1.952 -27.804 1.00 45.66 83 ALA A C 1
ATOM 646 O O . ALA A 1 83 ? 17.580 -2.000 -26.724 1.00 45.66 83 ALA A O 1
ATOM 647 N N . ALA A 1 84 ? 16.208 -2.943 -28.241 1.00 54.97 84 ALA A N 1
ATOM 648 C CA . ALA A 1 84 ? 16.006 -4.187 -27.508 1.00 54.97 84 ALA A CA 1
ATOM 649 C C . ALA A 1 84 ? 17.360 -4.856 -27.220 1.00 54.97 84 ALA A C 1
ATOM 651 O O . ALA A 1 84 ? 18.079 -5.216 -28.150 1.00 54.97 84 ALA A O 1
ATOM 652 N N . GLN A 1 85 ? 17.703 -5.053 -25.942 1.00 53.62 85 GLN A N 1
ATOM 653 C CA . GLN A 1 85 ? 18.747 -6.017 -25.600 1.00 53.62 85 GLN A CA 1
ATOM 654 C C . GLN A 1 85 ? 18.224 -7.394 -25.997 1.00 53.62 85 GLN A C 1
ATOM 656 O O . GLN A 1 85 ? 17.318 -7.925 -25.352 1.00 53.62 85 GLN A O 1
ATOM 661 N N . ILE A 1 86 ? 18.753 -7.921 -27.099 1.00 58.44 86 ILE A N 1
ATOM 662 C CA . ILE A 1 86 ? 18.494 -9.282 -27.551 1.00 58.44 86 ILE A CA 1
ATOM 663 C C . ILE A 1 86 ? 19.064 -10.203 -26.462 1.00 58.44 86 ILE A C 1
ATOM 665 O O . ILE A 1 86 ? 20.244 -10.064 -26.133 1.00 58.44 86 ILE A O 1
ATOM 669 N N . PRO A 1 87 ? 18.247 -11.078 -25.848 1.00 57.91 87 PRO A N 1
ATOM 670 C CA . PRO A 1 87 ? 18.754 -12.087 -24.930 1.00 57.91 87 PRO A CA 1
ATOM 671 C C . PRO A 1 87 ? 19.887 -12.879 -25.590 1.00 57.91 87 PRO A C 1
ATOM 673 O O . PRO A 1 87 ? 19.742 -13.281 -26.740 1.00 57.91 87 PRO A O 1
ATOM 676 N N . ASP A 1 88 ? 20.972 -1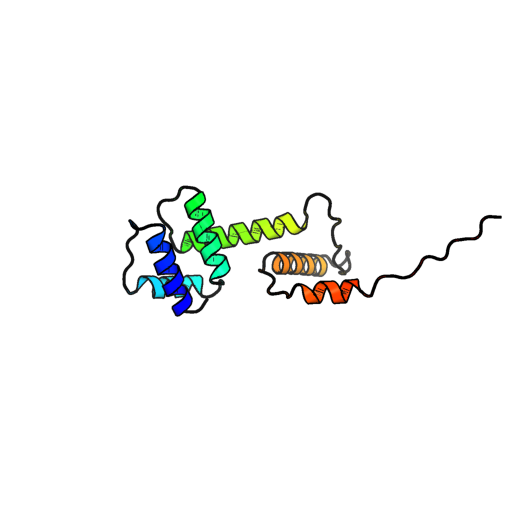3.140 -24.860 1.00 59.75 88 ASP A N 1
ATOM 677 C CA . ASP A 1 88 ? 22.081 -14.017 -25.281 1.00 59.75 88 ASP A CA 1
ATOM 678 C C . ASP A 1 88 ? 21.666 -15.503 -25.204 1.00 59.75 88 ASP A C 1
ATOM 680 O O . ASP A 1 88 ? 22.335 -16.352 -24.623 1.00 59.75 88 ASP A O 1
ATOM 684 N N . ALA A 1 89 ? 20.453 -15.789 -25.676 1.00 59.66 89 ALA A N 1
ATOM 685 C CA . ALA A 1 89 ? 19.880 -17.114 -25.801 1.00 59.66 89 ALA A CA 1
ATOM 686 C C . ALA A 1 89 ? 19.765 -17.414 -27.291 1.00 59.66 89 ALA A C 1
ATOM 688 O O . ALA A 1 89 ? 19.376 -16.536 -28.065 1.00 59.66 89 ALA A O 1
ATOM 689 N N . ASP A 1 90 ? 20.092 -18.647 -27.671 1.00 63.94 90 ASP A N 1
ATOM 690 C CA . ASP A 1 90 ? 19.939 -19.120 -29.041 1.00 63.94 90 ASP A CA 1
ATOM 691 C C . ASP A 1 90 ? 18.496 -18.847 -29.516 1.00 63.94 90 ASP A C 1
ATOM 693 O O . ASP A 1 90 ? 17.551 -19.350 -28.897 1.00 63.94 90 ASP A O 1
ATOM 697 N N . PRO A 1 91 ? 18.290 -18.013 -30.553 1.00 59.94 91 PRO A N 1
ATOM 698 C CA . PRO A 1 91 ? 16.956 -17.689 -31.048 1.00 59.94 91 PRO A CA 1
ATOM 699 C C . PRO A 1 91 ? 16.197 -18.917 -31.570 1.00 59.94 91 PRO A C 1
ATOM 701 O O . PRO A 1 91 ? 14.967 -18.869 -31.640 1.00 59.94 91 PRO A O 1
ATOM 704 N N . ASP A 1 92 ? 16.899 -20.012 -31.875 1.00 72.94 92 ASP A N 1
ATOM 705 C CA . ASP A 1 92 ? 16.297 -21.268 -32.321 1.00 72.94 92 ASP A CA 1
ATOM 706 C C . ASP A 1 92 ? 15.875 -22.181 -31.145 1.00 72.94 92 ASP A C 1
ATOM 708 O O . ASP A 1 92 ? 15.095 -23.120 -31.333 1.00 72.94 92 ASP A O 1
ATOM 712 N N . ASP A 1 93 ? 16.273 -21.859 -29.905 1.00 76.19 93 ASP A N 1
ATOM 713 C CA . ASP A 1 93 ? 15.753 -22.463 -28.670 1.00 76.19 93 ASP A CA 1
ATOM 714 C C . ASP A 1 93 ? 14.653 -21.574 -28.063 1.00 76.19 93 ASP A C 1
ATOM 716 O O . ASP A 1 93 ? 14.840 -20.791 -27.123 1.00 76.19 93 ASP A O 1
ATOM 720 N N . VAL A 1 94 ? 13.449 -21.709 -28.626 1.00 73.00 94 VAL A N 1
ATOM 721 C CA . VAL A 1 94 ? 12.252 -20.960 -28.207 1.00 73.00 94 VAL A CA 1
ATOM 722 C C . VAL A 1 94 ? 11.980 -21.068 -26.690 1.00 73.00 94 VAL A C 1
ATOM 724 O O . VAL A 1 94 ? 11.698 -20.037 -26.064 1.00 73.00 94 VAL A O 1
ATOM 727 N N . PRO A 1 95 ? 12.056 -22.254 -26.045 1.00 75.12 95 PRO A N 1
ATOM 728 C CA . PRO A 1 95 ? 11.952 -22.369 -24.589 1.00 75.12 95 PRO A CA 1
ATOM 729 C C . PRO A 1 95 ? 12.977 -21.532 -23.809 1.00 75.12 95 PRO A C 1
ATOM 731 O O . PRO A 1 95 ? 12.582 -20.816 -22.878 1.00 75.12 95 PRO A O 1
ATOM 734 N N . ALA A 1 96 ? 14.262 -21.594 -24.174 1.00 67.75 96 ALA A N 1
ATOM 735 C CA . ALA A 1 96 ? 15.327 -20.854 -23.494 1.00 67.75 96 ALA A CA 1
ATOM 736 C C . ALA A 1 96 ? 15.175 -19.337 -23.677 1.00 67.75 96 ALA A C 1
ATOM 738 O O . ALA A 1 96 ? 15.263 -18.574 -22.707 1.00 67.75 96 ALA A O 1
ATOM 739 N N . TYR A 1 97 ? 14.837 -18.902 -24.892 1.00 67.88 97 TYR A N 1
ATOM 740 C CA . TYR A 1 97 ? 14.585 -17.501 -25.220 1.00 67.88 97 TYR A CA 1
ATOM 741 C C . TYR A 1 97 ? 13.438 -16.904 -24.386 1.00 67.88 97 TYR A C 1
ATOM 743 O O . TYR A 1 97 ? 13.561 -15.830 -23.784 1.00 67.88 97 TYR A O 1
ATOM 751 N N . LEU A 1 98 ? 12.318 -17.627 -24.267 1.00 74.62 98 LEU A N 1
ATOM 752 C CA . LEU A 1 98 ? 11.173 -17.181 -23.468 1.00 74.62 98 LEU A CA 1
ATOM 753 C C . LEU A 1 98 ? 11.480 -17.144 -21.964 1.00 74.62 98 LEU A C 1
ATOM 755 O O . LEU A 1 98 ? 10.961 -16.275 -21.255 1.00 74.62 98 LEU A O 1
ATOM 759 N N . ALA A 1 99 ? 12.308 -18.062 -21.460 1.00 75.00 99 ALA A N 1
ATOM 760 C CA . ALA A 1 99 ? 12.748 -18.057 -20.067 1.00 75.00 99 ALA A CA 1
ATOM 761 C C . ALA A 1 99 ? 13.625 -16.832 -19.755 1.00 75.00 99 ALA A C 1
ATOM 763 O O . ALA A 1 99 ? 13.363 -16.128 -18.773 1.00 75.00 99 ALA A O 1
ATOM 764 N N . ALA A 1 100 ? 14.588 -16.520 -20.629 1.00 69.56 100 ALA A N 1
ATOM 765 C CA . ALA A 1 100 ? 15.451 -15.347 -20.504 1.00 69.56 100 ALA A CA 1
ATOM 766 C C . ALA A 1 100 ? 14.643 -14.035 -20.508 1.00 69.56 100 ALA A C 1
ATOM 768 O O . ALA A 1 100 ? 14.835 -13.174 -19.643 1.00 69.56 100 ALA A O 1
ATOM 769 N N . LEU A 1 101 ? 13.652 -13.915 -21.399 1.00 72.25 101 LEU A N 1
ATOM 770 C CA . LEU A 1 101 ? 12.788 -12.733 -21.478 1.00 72.25 101 LEU A CA 1
ATOM 771 C C . LEU A 1 101 ? 11.935 -12.536 -20.210 1.00 72.25 101 LEU A C 1
ATOM 773 O O . LEU A 1 101 ? 11.751 -11.410 -19.734 1.00 72.25 101 LEU A O 1
ATOM 777 N N . ARG A 1 102 ? 11.417 -13.625 -19.625 1.00 73.56 102 ARG A N 1
ATOM 778 C CA . ARG A 1 102 ? 10.684 -13.571 -18.346 1.00 73.56 102 ARG A CA 1
ATOM 779 C C . ARG A 1 102 ? 11.592 -13.118 -17.206 1.00 73.56 102 ARG A C 1
ATOM 781 O O . ARG A 1 102 ? 11.175 -12.291 -16.396 1.00 73.56 102 ARG A O 1
ATOM 788 N N . GLN A 1 103 ? 12.825 -13.618 -17.159 1.00 71.06 103 GLN A N 1
ATOM 789 C CA . GLN A 1 103 ? 13.794 -13.248 -16.130 1.00 71.06 103 GLN A CA 1
ATOM 790 C C . GLN A 1 103 ? 14.199 -11.770 -16.231 1.00 71.06 103 GLN A C 1
ATOM 792 O O . GLN A 1 103 ? 14.266 -11.083 -15.211 1.00 71.06 103 GLN A O 1
ATOM 797 N N . GLN A 1 104 ? 14.395 -11.253 -17.447 1.00 69.00 104 GLN A N 1
ATOM 798 C CA . GLN A 1 104 ? 14.702 -9.840 -17.687 1.00 69.00 104 GLN A CA 1
ATOM 799 C C . GLN A 1 104 ? 13.563 -8.925 -17.209 1.00 69.00 104 GLN A C 1
ATOM 801 O O . GLN A 1 104 ? 13.798 -7.981 -16.454 1.00 69.00 104 GLN A O 1
ATOM 806 N N . ARG A 1 105 ? 12.312 -9.256 -17.558 1.00 69.56 105 ARG A N 1
ATOM 807 C CA . ARG A 1 105 ? 11.120 -8.520 -17.095 1.00 69.56 105 ARG A CA 1
ATOM 808 C C . ARG A 1 105 ? 10.948 -8.576 -15.579 1.00 69.56 105 ARG A C 1
ATOM 810 O O . ARG A 1 105 ? 10.532 -7.593 -14.974 1.00 69.56 105 ARG A O 1
ATOM 817 N N . PHE A 1 106 ? 11.286 -9.702 -14.955 1.00 67.88 106 PHE A N 1
ATOM 818 C CA . PHE A 1 106 ? 11.247 -9.837 -13.502 1.00 67.88 106 PHE A CA 1
ATOM 819 C C . PHE A 1 106 ? 12.286 -8.941 -12.813 1.00 67.88 106 PHE A C 1
ATOM 821 O O . PHE A 1 106 ? 11.948 -8.244 -11.859 1.00 67.88 106 PHE A O 1
ATOM 828 N N . ARG A 1 107 ? 13.526 -8.895 -13.322 1.00 64.38 107 ARG A N 1
ATOM 829 C CA . ARG A 1 107 ? 14.577 -7.999 -12.804 1.00 64.38 107 ARG A CA 1
ATOM 830 C C . ARG A 1 107 ? 14.177 -6.528 -12.925 1.00 64.38 107 ARG A C 1
ATOM 832 O O . ARG A 1 107 ? 14.308 -5.794 -11.955 1.00 64.38 107 ARG A O 1
ATOM 839 N N . ALA A 1 108 ? 13.615 -6.134 -14.067 1.00 64.12 108 ALA A N 1
ATOM 840 C CA . ALA A 1 108 ? 13.083 -4.791 -14.306 1.00 64.12 108 ALA A CA 1
ATOM 841 C C . ALA A 1 108 ? 11.949 -4.397 -13.340 1.00 64.12 108 ALA A C 1
ATOM 843 O O . ALA A 1 108 ? 11.830 -3.245 -12.916 1.00 64.12 108 ALA A O 1
ATOM 844 N N . ALA A 1 109 ? 11.096 -5.364 -12.999 1.00 60.25 109 ALA A N 1
ATOM 845 C CA . ALA A 1 109 ? 9.968 -5.179 -12.097 1.00 60.25 109 ALA A CA 1
ATOM 846 C C . ALA A 1 109 ? 10.375 -5.149 -10.612 1.00 60.25 109 ALA A C 1
ATOM 848 O O . ALA A 1 109 ? 9.611 -4.654 -9.783 1.00 60.25 109 ALA A O 1
ATOM 849 N N . SER A 1 110 ? 11.567 -5.608 -10.241 1.00 6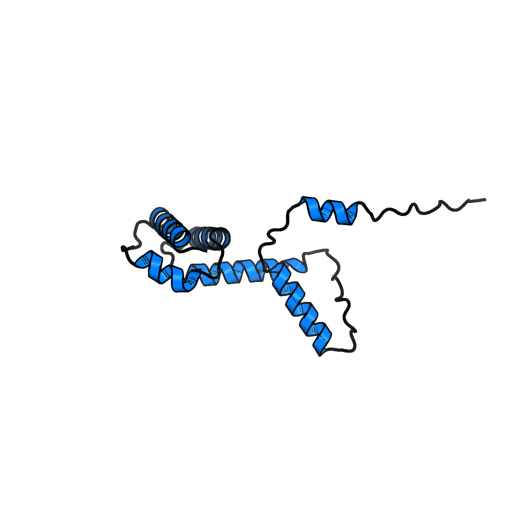1.97 110 SER A N 1
ATOM 850 C CA . SER A 1 110 ? 12.074 -5.487 -8.870 1.00 61.97 110 SER A CA 1
ATOM 851 C C . SER A 1 110 ? 12.646 -4.084 -8.629 1.00 61.97 110 SER A C 1
ATOM 853 O O . SER A 1 110 ? 13.264 -3.525 -9.533 1.00 61.97 110 SER A O 1
ATOM 855 N N . PRO A 1 111 ? 12.421 -3.453 -7.464 1.00 51.03 111 PRO A N 1
ATOM 856 C CA . PRO A 1 111 ? 13.193 -2.275 -7.095 1.00 51.03 111 PRO A CA 1
ATOM 857 C C . PRO A 1 111 ? 14.658 -2.709 -6.972 1.00 51.03 111 PRO A C 1
ATOM 859 O O . PRO A 1 111 ? 14.991 -3.581 -6.172 1.00 51.03 111 PRO A O 1
ATOM 862 N N . ILE A 1 112 ? 15.520 -2.163 -7.824 1.00 53.44 112 ILE A N 1
ATOM 863 C CA . ILE A 1 112 ? 16.957 -2.416 -7.772 1.00 53.44 112 ILE A CA 1
ATOM 864 C C . ILE A 1 112 ? 17.481 -1.759 -6.488 1.00 53.44 112 ILE A C 1
ATOM 866 O O . ILE A 1 112 ? 17.566 -0.538 -6.405 1.00 53.44 112 ILE A O 1
ATOM 870 N N . SER A 1 113 ? 17.844 -2.561 -5.484 1.00 46.69 113 SER A N 1
ATOM 871 C CA . SER A 1 113 ? 18.760 -2.148 -4.409 1.00 46.69 113 SER A CA 1
ATOM 872 C C . SER A 1 113 ? 20.202 -2.147 -4.935 1.00 46.69 113 SER A C 1
ATOM 874 O O . SER A 1 113 ? 21.062 -2.838 -4.404 1.00 46.69 113 SER A O 1
ATOM 876 N N . GLY A 1 114 ? 20.436 -1.450 -6.045 1.00 42.97 114 GLY A N 1
ATOM 877 C CA . GLY A 1 114 ? 21.731 -1.353 -6.710 1.00 42.97 114 GLY A CA 1
ATOM 878 C C . GLY A 1 114 ? 22.324 0.015 -6.437 1.00 42.97 114 GLY A C 1
ATOM 879 O O . GLY A 1 114 ? 21.740 1.032 -6.809 1.00 42.97 114 GLY A O 1
ATOM 880 N N . ASP A 1 115 ? 23.457 0.016 -5.749 1.00 41.62 115 ASP A N 1
ATOM 881 C CA . ASP A 1 115 ? 24.259 1.199 -5.486 1.00 41.62 115 ASP A CA 1
ATOM 882 C C . ASP A 1 115 ? 24.680 1.837 -6.832 1.00 41.62 115 ASP A C 1
ATOM 884 O O . ASP A 1 115 ? 25.265 1.148 -7.675 1.00 41.62 115 ASP A O 1
ATOM 888 N N . PRO A 1 116 ? 24.386 3.129 -7.086 1.00 45.91 116 PRO A N 1
ATOM 889 C CA . PRO A 1 116 ? 24.757 3.821 -8.324 1.00 45.91 116 PRO A CA 1
ATOM 890 C C . PRO A 1 116 ? 26.249 3.725 -8.695 1.00 45.91 116 PRO A C 1
ATOM 892 O O . PRO A 1 116 ? 26.602 3.937 -9.857 1.00 45.91 116 PRO A O 1
ATOM 895 N N . GLY A 1 117 ? 27.125 3.392 -7.738 1.00 46.94 117 GLY A N 1
ATOM 896 C CA . GLY A 1 117 ? 28.560 3.207 -7.965 1.00 46.94 117 GLY A CA 1
ATOM 897 C C . GLY A 1 117 ? 28.933 2.005 -8.844 1.00 46.94 117 GLY A C 1
ATOM 898 O O . GLY A 1 117 ? 29.949 2.051 -9.539 1.00 46.94 117 GLY A O 1
ATOM 899 N N . GLU A 1 118 ? 28.114 0.951 -8.886 1.00 43.25 118 GLU A N 1
ATOM 900 C CA . GLU A 1 118 ? 28.466 -0.299 -9.582 1.00 43.25 118 GLU A CA 1
ATOM 901 C C . GLU A 1 118 ? 28.356 -0.169 -11.117 1.00 43.25 118 GLU A C 1
ATOM 903 O O . GLU A 1 118 ? 29.148 -0.740 -11.870 1.00 43.25 118 GLU A O 1
ATOM 908 N N . VAL A 1 119 ? 27.441 0.679 -11.600 1.00 50.50 119 VAL A N 1
ATOM 909 C CA . VAL A 1 119 ? 27.238 0.940 -13.038 1.00 50.50 119 VAL A CA 1
ATOM 910 C C . VAL A 1 119 ? 28.384 1.776 -13.629 1.00 50.50 119 VAL A C 1
ATOM 912 O O . VAL A 1 119 ? 28.785 1.552 -14.772 1.00 50.50 119 VAL A O 1
ATOM 915 N N . GLN A 1 120 ? 28.972 2.700 -12.857 1.00 46.41 120 GLN A N 1
ATOM 916 C CA . GLN A 1 120 ? 30.141 3.471 -13.305 1.00 46.41 120 GLN A CA 1
ATOM 917 C C . GLN A 1 120 ? 31.390 2.598 -13.477 1.00 46.41 120 GLN A C 1
ATOM 919 O O . GLN A 1 120 ? 32.142 2.801 -14.432 1.00 46.41 120 GLN A O 1
ATOM 924 N N . ALA A 1 121 ? 31.596 1.605 -12.606 1.00 50.00 121 ALA A N 1
ATOM 925 C CA . ALA A 1 121 ? 32.731 0.687 -12.709 1.00 50.00 121 ALA A CA 1
ATOM 926 C C . ALA A 1 121 ? 32.678 -0.163 -13.994 1.00 50.00 121 ALA A C 1
ATOM 928 O O . ALA A 1 121 ? 33.709 -0.403 -14.621 1.00 50.00 121 ALA A O 1
ATOM 929 N N . LEU A 1 122 ? 31.474 -0.550 -14.429 1.00 51.62 122 LEU A N 1
ATOM 930 C CA . LEU A 1 122 ? 31.245 -1.290 -15.676 1.00 51.62 122 LEU A CA 1
ATOM 931 C C . LEU A 1 122 ? 31.468 -0.438 -16.937 1.00 51.62 122 LEU A C 1
ATOM 933 O O . LEU A 1 122 ? 31.952 -0.949 -17.946 1.00 51.62 122 LEU A O 1
ATOM 937 N N . LEU A 1 123 ? 31.160 0.861 -16.886 1.00 55.28 123 LEU A N 1
ATOM 938 C CA . LEU A 1 123 ? 31.330 1.775 -18.024 1.00 55.28 123 LEU A CA 1
ATOM 939 C C . LEU A 1 123 ? 32.761 2.322 -18.162 1.00 55.28 123 LEU A C 1
ATOM 941 O O . LEU A 1 123 ? 33.161 2.705 -19.260 1.00 55.28 123 LEU A O 1
ATOM 945 N N . GLY A 1 124 ? 33.556 2.317 -17.088 1.00 49.41 124 GLY A N 1
ATOM 946 C CA . GLY A 1 124 ? 34.940 2.808 -17.098 1.00 49.41 124 GLY A CA 1
ATOM 947 C C . GLY A 1 124 ? 35.915 1.999 -17.968 1.00 49.41 124 GLY A C 1
ATOM 948 O O . GLY A 1 124 ? 37.003 2.486 -18.269 1.00 49.41 124 GLY A O 1
ATOM 949 N N . GLY A 1 125 ? 35.540 0.786 -18.392 1.00 50.88 125 GLY A N 1
ATOM 950 C CA . GLY A 1 125 ? 36.396 -0.113 -19.179 1.00 50.88 125 GLY A CA 1
ATOM 951 C C . GLY A 1 125 ? 36.223 -0.045 -20.702 1.00 50.88 125 GLY A C 1
ATOM 952 O O . GLY A 1 125 ? 37.053 -0.595 -21.426 1.00 50.88 125 GLY A O 1
ATOM 953 N N . VAL A 1 126 ? 35.180 0.612 -21.223 1.00 50.09 126 VAL A N 1
ATOM 954 C CA . VAL A 1 126 ? 34.852 0.572 -22.662 1.00 50.09 126 VAL A CA 1
ATOM 955 C C . VAL A 1 126 ? 35.294 1.862 -23.349 1.00 50.09 126 VAL A C 1
ATOM 957 O O . VAL A 1 126 ? 34.510 2.765 -23.623 1.00 50.09 126 VAL A O 1
ATOM 960 N N . GLY A 1 127 ? 36.590 1.944 -23.639 1.00 42.50 127 GLY A N 1
ATOM 961 C CA . GLY A 1 127 ? 37.169 3.013 -24.446 1.00 42.50 127 GLY A CA 1
ATOM 962 C C . GLY A 1 127 ? 38.404 2.532 -25.198 1.00 42.50 127 GLY A C 1
ATOM 963 O O . GLY A 1 127 ? 39.525 2.765 -24.757 1.00 42.50 127 GLY A O 1
ATOM 964 N N . HIS A 1 128 ? 38.227 1.863 -26.340 1.00 49.38 128 HIS A N 1
ATOM 965 C CA . HIS A 1 128 ? 39.321 1.675 -27.297 1.00 49.38 128 HIS A CA 1
ATOM 966 C C . HIS A 1 128 ? 39.310 2.803 -28.332 1.00 49.38 128 HIS A C 1
ATOM 968 O O . HIS A 1 128 ? 38.304 3.075 -28.985 1.00 49.38 128 HIS A O 1
ATOM 974 N N . ARG A 1 129 ? 40.451 3.491 -28.440 1.00 45.84 129 ARG A N 1
ATOM 975 C CA . ARG A 1 129 ? 40.681 4.633 -29.329 1.00 45.84 129 ARG A CA 1
ATOM 976 C C . ARG A 1 129 ? 40.772 4.121 -30.774 1.00 45.84 129 ARG A C 1
ATOM 978 O O . ARG A 1 129 ? 41.712 3.406 -31.107 1.00 45.84 129 ARG A O 1
ATOM 985 N N . VAL A 1 130 ? 39.805 4.481 -31.622 1.00 48.38 130 VAL A N 1
ATOM 986 C CA . VAL A 1 130 ? 39.829 4.175 -33.064 1.00 48.38 130 VAL A CA 1
ATOM 987 C C . VAL A 1 130 ? 41.007 4.928 -33.706 1.00 48.38 130 VAL A C 1
ATOM 989 O O . VAL A 1 130 ? 41.074 6.152 -33.563 1.00 48.38 130 VAL A O 1
ATOM 992 N N . PRO A 1 131 ? 41.961 4.252 -34.373 1.00 45.72 131 PRO A N 1
ATOM 993 C CA . PRO A 1 131 ? 43.083 4.931 -35.004 1.00 45.72 131 PRO A CA 1
ATOM 994 C C . PRO A 1 131 ? 42.596 5.689 -36.245 1.00 45.72 131 PRO A C 1
ATOM 996 O O . PRO A 1 131 ? 41.950 5.121 -37.125 1.00 45.72 131 PRO A O 1
ATOM 999 N N . ALA A 1 132 ? 42.899 6.987 -36.304 1.00 46.25 132 ALA A N 1
ATOM 1000 C CA . ALA A 1 132 ? 42.596 7.830 -37.452 1.00 46.25 132 ALA A CA 1
ATOM 1001 C C . ALA A 1 132 ? 43.413 7.362 -38.667 1.00 46.25 132 ALA A C 1
ATOM 1003 O O . ALA A 1 132 ? 44.644 7.411 -38.657 1.00 46.25 132 ALA A O 1
ATOM 1004 N N . GLY A 1 133 ? 42.720 6.884 -39.701 1.00 47.34 133 GLY A N 1
ATOM 1005 C CA . GLY A 1 133 ? 43.324 6.523 -40.978 1.00 47.34 133 GLY A CA 1
ATOM 1006 C C . GLY A 1 133 ? 43.959 7.739 -41.654 1.00 47.34 133 GLY A C 1
ATOM 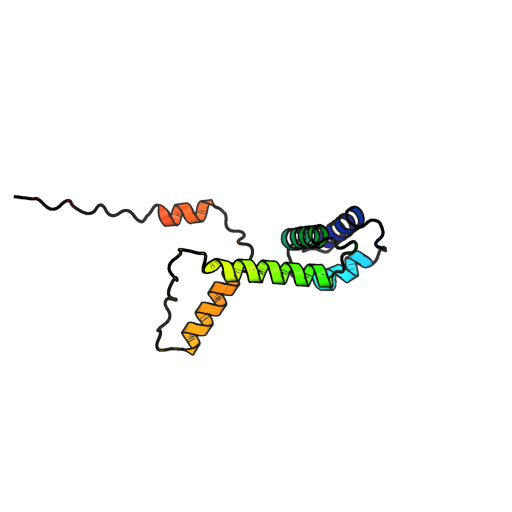1007 O O . GLY A 1 133 ? 43.340 8.795 -41.761 1.00 47.34 133 GLY A O 1
ATOM 1008 N N . GLN A 1 134 ? 45.203 7.568 -42.105 1.00 46.12 134 GLN A N 1
ATOM 1009 C CA . GLN A 1 134 ? 45.937 8.512 -42.947 1.00 46.12 134 GLN A CA 1
ATOM 1010 C C . GLN A 1 134 ? 45.175 8.763 -44.257 1.00 46.12 134 GLN A C 1
ATOM 1012 O O . GLN A 1 134 ? 44.972 7.836 -45.041 1.00 46.12 134 GLN A O 1
ATOM 1017 N N . ALA A 1 135 ? 44.801 10.016 -44.513 1.00 43.62 135 ALA A N 1
ATOM 1018 C CA . ALA A 1 135 ? 44.427 10.474 -45.846 1.00 43.62 135 ALA A CA 1
ATOM 1019 C C . ALA A 1 135 ? 45.684 11.002 -46.557 1.00 43.62 135 ALA A C 1
ATOM 1021 O O . ALA A 1 135 ? 46.435 11.793 -45.984 1.00 43.62 135 ALA A O 1
ATOM 1022 N N . ARG A 1 136 ? 45.916 10.479 -47.765 1.00 42.00 136 ARG A N 1
ATOM 1023 C CA . ARG A 1 136 ? 46.931 10.925 -48.729 1.00 42.00 136 ARG A CA 1
ATOM 1024 C C . ARG A 1 136 ? 46.581 12.281 -49.324 1.00 42.00 136 ARG A C 1
ATOM 1026 O O . ARG A 1 136 ? 45.368 12.530 -49.494 1.00 42.00 136 ARG A O 1
#

Organism: NCBI:txid417292

Radius of gyration: 22.17 Å; chains: 1; bounding box: 59×33×66 Å

pLDDT: mean 77.64, std 21.3, range [38.44, 98.44]